Protein AF-C8XJT9-F1 (afdb_monomer)

Solvent-accessible surface area (backbone atoms only — not comparable to full-atom values): 4769 Å² total; per-residue (Å²): 131,92,84,82,89,77,93,71,62,67,68,59,55,51,53,49,27,70,75,69,71,44,94,40,73,67,57,45,50,52,53,50,50,54,50,51,52,51,62,58,49,48,54,58,52,52,54,58,56,71,65,48,87,57,50,86,68,55,80,75,51,88,81,85,81,77,83,82,81,79,79,132

Radius of gyration: 21.24 Å; Cα contacts (8 Å, |Δi|>4): 12; chains: 1; bounding box: 44×48×41 Å

Foldseek 3Di:
DDDDDDDDDPVVLVVLCVVPVDPDSVVSVVVVVVVVVVVVVVVVVVVVVVPPPCVVVPVPDDDDDDDDPDDD

Mean predicted aligned error: 11.57 Å

Structure (mmCIF, N/CA/C/O backbone):
data_AF-C8XJT9-F1
#
_entry.id   AF-C8XJT9-F1
#
loop_
_atom_site.group_PDB
_atom_site.id
_atom_site.type_symbol
_atom_site.label_atom_id
_atom_site.label_alt_id
_atom_site.label_comp_id
_atom_site.label_asym_id
_atom_site.label_entity_id
_atom_site.label_seq_id
_atom_site.pdbx_PDB_ins_code
_atom_site.Cartn_x
_atom_site.Cartn_y
_atom_site.Cartn_z
_atom_site.occupancy
_atom_site.B_iso_or_equiv
_atom_site.auth_seq_id
_atom_site.auth_comp_id
_atom_site.auth_asym_id
_atom_site.auth_atom_id
_atom_site.pdbx_PDB_model_num
ATOM 1 N N . MET A 1 1 ? 23.995 3.015 3.893 1.00 66.06 1 MET A N 1
ATOM 2 C CA . MET A 1 1 ? 22.877 2.046 3.975 1.00 66.06 1 MET A CA 1
ATOM 3 C C . MET A 1 1 ? 23.358 0.721 3.420 1.00 66.06 1 MET A C 1
ATOM 5 O O . MET A 1 1 ? 23.981 0.739 2.365 1.00 66.06 1 MET A O 1
ATOM 9 N N . ALA A 1 2 ? 23.098 -0.388 4.115 1.00 83.44 2 ALA A N 1
ATOM 10 C CA . ALA A 1 2 ? 23.353 -1.720 3.573 1.00 83.44 2 ALA A C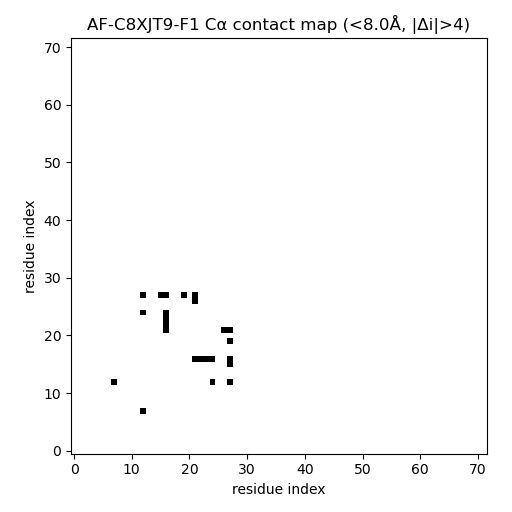A 1
ATOM 11 C C . ALA A 1 2 ? 22.430 -1.973 2.369 1.00 83.44 2 ALA A C 1
ATOM 13 O O . ALA A 1 2 ? 21.262 -1.579 2.392 1.00 83.44 2 ALA A O 1
ATOM 14 N N . VAL A 1 3 ? 22.968 -2.576 1.312 1.00 84.12 3 VAL A N 1
ATOM 15 C CA . VAL A 1 3 ? 22.210 -2.970 0.121 1.00 84.12 3 VAL A CA 1
ATOM 16 C C . VAL A 1 3 ? 22.012 -4.475 0.189 1.00 84.12 3 VAL A C 1
ATOM 18 O O . VAL A 1 3 ? 22.983 -5.221 0.283 1.00 84.12 3 VAL A O 1
ATOM 21 N N . THR A 1 4 ? 20.758 -4.909 0.152 1.00 89.81 4 THR A N 1
ATOM 22 C CA . THR A 1 4 ? 20.387 -6.325 0.123 1.00 89.81 4 THR A CA 1
ATOM 23 C C . THR A 1 4 ? 19.910 -6.671 -1.282 1.00 89.81 4 THR A C 1
ATOM 25 O O . THR A 1 4 ? 19.089 -5.946 -1.844 1.00 89.81 4 THR A O 1
ATOM 28 N N . SER A 1 5 ? 20.431 -7.760 -1.852 1.00 89.81 5 SER A N 1
ATOM 29 C CA . SER A 1 5 ? 19.939 -8.300 -3.123 1.00 89.81 5 SER A CA 1
ATOM 30 C C . SER A 1 5 ? 18.722 -9.180 -2.863 1.00 89.81 5 SER A C 1
ATOM 32 O O . SER A 1 5 ? 18.751 -10.010 -1.955 1.00 89.81 5 SER A O 1
ATOM 34 N N . VAL A 1 6 ? 17.659 -8.984 -3.638 1.00 89.00 6 VAL A N 1
ATOM 35 C CA . VAL A 1 6 ? 16.404 -9.733 -3.522 1.00 89.00 6 VAL A CA 1
ATOM 36 C C . VAL A 1 6 ? 15.931 -10.068 -4.927 1.00 89.00 6 VAL A C 1
ATOM 38 O O . VAL A 1 6 ? 15.843 -9.172 -5.769 1.00 89.00 6 VAL A O 1
ATOM 41 N N . ASP A 1 7 ? 15.614 -11.337 -5.164 1.00 93.50 7 ASP A N 1
ATOM 42 C CA . ASP A 1 7 ? 15.022 -11.764 -6.425 1.00 93.50 7 ASP A CA 1
ATOM 43 C C . ASP A 1 7 ? 13.556 -11.341 -6.484 1.00 93.50 7 ASP A C 1
ATOM 45 O O . ASP A 1 7 ? 12.778 -11.541 -5.549 1.00 93.50 7 ASP A O 1
ATOM 49 N N . LEU A 1 8 ? 13.184 -10.724 -7.599 1.00 89.44 8 LEU A N 1
ATOM 50 C CA . LEU A 1 8 ? 11.842 -10.228 -7.856 1.00 89.44 8 LEU A CA 1
ATOM 51 C C . LEU A 1 8 ? 11.439 -10.623 -9.266 1.00 89.44 8 LEU A C 1
ATOM 53 O O . LEU A 1 8 ? 12.260 -10.581 -10.181 1.00 89.44 8 LEU A O 1
ATOM 57 N N . ASP A 1 9 ? 10.159 -10.933 -9.442 1.00 95.50 9 ASP A N 1
ATOM 58 C CA . ASP A 1 9 ? 9.582 -11.078 -10.772 1.00 95.50 9 ASP A CA 1
ATOM 59 C C . ASP A 1 9 ? 9.729 -9.744 -11.540 1.00 95.50 9 ASP A C 1
ATOM 61 O O . ASP A 1 9 ? 9.168 -8.721 -11.111 1.00 95.50 9 ASP A O 1
ATOM 65 N N . PRO A 1 10 ? 10.465 -9.722 -12.670 1.00 94.12 10 PRO A N 1
ATOM 66 C CA . PRO A 1 10 ? 10.659 -8.515 -13.465 1.00 94.12 10 PRO A CA 1
ATOM 67 C C . PRO A 1 10 ? 9.343 -7.910 -13.965 1.00 94.12 10 PRO A C 1
ATOM 69 O O . PRO A 1 10 ? 9.207 -6.689 -14.029 1.00 94.12 10 PRO A O 1
ATOM 72 N N . GLN A 1 11 ? 8.342 -8.734 -14.281 1.00 96.56 11 GLN A N 1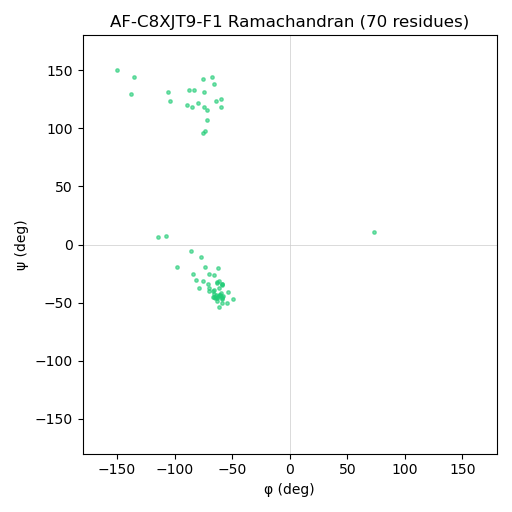
ATOM 73 C CA . GLN A 1 11 ? 7.053 -8.235 -14.761 1.00 96.56 11 GLN A CA 1
ATOM 74 C C . GLN A 1 11 ? 6.271 -7.540 -13.644 1.00 96.56 11 GLN A C 1
ATOM 76 O O . GLN A 1 11 ? 5.627 -6.511 -13.873 1.00 96.56 11 GLN A O 1
ATOM 81 N N . LEU A 1 12 ? 6.360 -8.065 -12.419 1.00 95.69 12 LEU A N 1
ATOM 82 C CA . LEU A 1 12 ? 5.712 -7.470 -11.254 1.00 95.69 12 LEU A CA 1
ATOM 83 C C . LEU A 1 12 ? 6.298 -6.093 -10.947 1.00 95.69 12 LEU A C 1
ATOM 85 O O . LEU A 1 12 ? 5.542 -5.146 -10.714 1.00 95.69 12 LEU A O 1
ATOM 89 N N . ILE A 1 13 ? 7.626 -5.962 -10.969 1.00 95.12 13 ILE A N 1
ATOM 90 C CA . ILE A 1 13 ? 8.272 -4.694 -10.620 1.00 95.12 13 ILE A CA 1
ATOM 91 C C . ILE A 1 13 ? 8.062 -3.621 -11.697 1.00 95.12 13 ILE A C 1
ATOM 93 O O . ILE A 1 13 ? 7.870 -2.453 -11.351 1.00 95.12 13 ILE A O 1
ATOM 97 N N . GLU A 1 14 ? 7.997 -4.006 -12.977 1.00 95.44 14 GLU A N 1
ATOM 98 C CA . GLU A 1 14 ? 7.621 -3.090 -14.063 1.00 95.44 14 GLU A CA 1
ATOM 99 C C . GLU A 1 14 ? 6.176 -2.612 -13.937 1.00 95.44 14 GLU A C 1
ATOM 101 O O . GLU A 1 14 ? 5.897 -1.411 -14.006 1.00 95.44 14 GLU A O 1
ATOM 106 N N . ARG A 1 15 ? 5.240 -3.529 -13.671 1.00 96.44 15 ARG A N 1
ATOM 107 C CA . ARG A 1 15 ? 3.840 -3.156 -13.445 1.00 96.44 15 ARG A CA 1
ATOM 108 C C . ARG A 1 15 ? 3.703 -2.222 -12.245 1.00 96.44 15 ARG A C 1
ATOM 110 O O . ARG A 1 15 ? 2.965 -1.241 -12.308 1.00 96.44 15 ARG A O 1
ATOM 117 N N . ALA A 1 16 ? 4.408 -2.518 -11.157 1.00 95.81 16 ALA A N 1
ATOM 118 C CA . ALA A 1 16 ? 4.382 -1.698 -9.956 1.00 95.81 16 ALA A CA 1
ATOM 119 C C . ALA A 1 16 ? 4.948 -0.295 -10.221 1.00 95.81 16 ALA A C 1
ATOM 121 O O . ALA A 1 16 ? 4.308 0.680 -9.837 1.00 95.81 16 ALA A O 1
ATOM 122 N N . ARG A 1 17 ? 6.064 -0.179 -10.953 1.00 95.25 17 ARG A N 1
ATOM 123 C CA . ARG A 1 17 ? 6.597 1.106 -11.437 1.00 95.25 17 ARG A CA 1
ATOM 124 C C . ARG A 1 17 ? 5.571 1.911 -12.224 1.00 95.25 17 ARG A C 1
ATOM 126 O O . ARG A 1 17 ? 5.384 3.089 -11.939 1.00 95.25 17 ARG A O 1
ATOM 133 N N . ALA A 1 18 ? 4.921 1.284 -13.204 1.00 96.38 18 ALA A N 1
ATOM 134 C CA . ALA A 1 18 ? 3.944 1.958 -14.053 1.00 96.38 18 ALA A CA 1
ATOM 135 C C . ALA A 1 18 ? 2.756 2.494 -13.237 1.00 96.38 18 ALA A C 1
ATO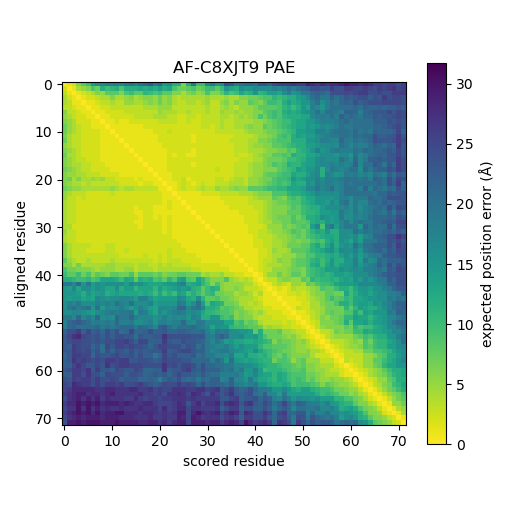M 137 O O . ALA A 1 18 ? 2.269 3.590 -13.498 1.00 96.38 18 ALA A O 1
ATOM 138 N N . LEU A 1 19 ? 2.321 1.745 -12.219 1.00 96.38 19 LEU A N 1
ATOM 139 C CA . LEU A 1 19 ? 1.218 2.138 -11.339 1.00 96.38 19 LEU A CA 1
ATOM 140 C C . LEU A 1 19 ? 1.599 3.220 -10.322 1.00 96.38 19 LEU A C 1
ATOM 142 O O . LEU A 1 19 ? 0.735 3.992 -9.910 1.00 96.38 19 LEU A O 1
AT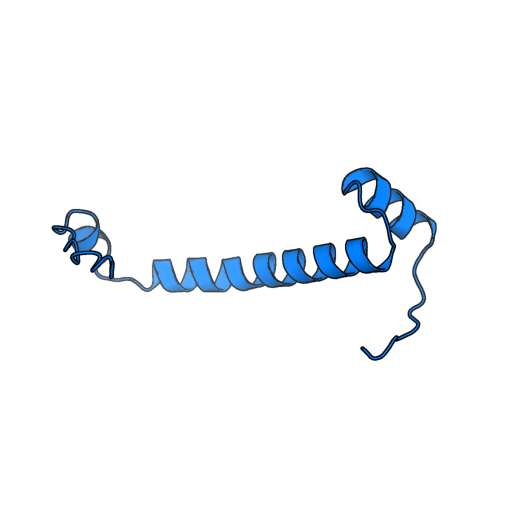OM 146 N N . THR A 1 20 ? 2.853 3.261 -9.867 1.00 94.38 20 THR A N 1
ATOM 147 C CA . THR A 1 20 ? 3.295 4.215 -8.838 1.00 94.38 20 THR A CA 1
ATOM 148 C C . THR A 1 20 ? 3.986 5.454 -9.405 1.00 94.38 20 THR A C 1
ATOM 150 O O . THR A 1 20 ? 4.080 6.452 -8.697 1.00 94.38 20 THR A O 1
ATOM 153 N N . GLY A 1 21 ? 4.473 5.410 -10.649 1.00 96.00 21 GLY A N 1
ATOM 154 C CA . GLY A 1 21 ? 5.288 6.469 -11.257 1.00 96.00 21 GLY A CA 1
ATOM 155 C C . GLY A 1 21 ? 6.719 6.543 -10.708 1.00 96.00 21 GLY A C 1
ATOM 156 O O . GLY A 1 21 ? 7.438 7.510 -10.962 1.00 96.00 21 GLY A O 1
ATOM 157 N N . GLU A 1 22 ? 7.141 5.542 -9.934 1.00 95.75 22 GLU A N 1
ATOM 158 C CA . GLU A 1 22 ? 8.425 5.556 -9.241 1.00 95.75 22 GLU A CA 1
ATOM 159 C C . GLU A 1 22 ? 9.606 5.289 -10.175 1.00 95.75 22 GLU A C 1
ATOM 161 O O . GLU A 1 22 ? 9.573 4.431 -11.057 1.00 95.75 22 GLU A O 1
ATOM 166 N N . ARG A 1 23 ? 10.717 5.986 -9.921 1.00 90.62 23 ARG A N 1
ATOM 167 C CA . ARG A 1 23 ? 11.902 5.964 -10.798 1.00 90.62 23 ARG A CA 1
ATOM 168 C C . ARG A 1 23 ? 12.868 4.809 -10.520 1.00 90.62 23 ARG A C 1
ATOM 170 O O . ARG A 1 23 ? 13.859 4.665 -11.227 1.00 90.62 23 ARG A O 1
ATOM 177 N N . SER A 1 24 ? 12.639 4.006 -9.476 1.00 93.00 24 SER A N 1
ATOM 178 C CA . SER A 1 24 ? 13.546 2.910 -9.099 1.00 93.00 24 SER A CA 1
ATOM 179 C C . SER A 1 24 ? 12.829 1.732 -8.438 1.00 93.00 24 SER A C 1
ATOM 181 O O . SER A 1 24 ? 11.855 1.933 -7.714 1.00 93.00 24 SER A O 1
ATOM 183 N N . ASN A 1 25 ? 13.364 0.511 -8.616 1.00 92.31 25 ASN A N 1
ATOM 184 C CA . ASN A 1 25 ? 12.916 -0.697 -7.893 1.00 92.31 25 ASN A CA 1
ATOM 185 C C . ASN A 1 25 ? 12.846 -0.433 -6.382 1.00 92.31 25 ASN A C 1
ATOM 187 O O . ASN A 1 25 ? 11.857 -0.746 -5.730 1.00 92.31 25 ASN A O 1
ATOM 191 N N . ARG A 1 26 ? 13.895 0.189 -5.829 1.00 92.88 26 ARG A N 1
ATOM 192 C CA . ARG A 1 26 ? 13.997 0.468 -4.394 1.00 92.88 26 ARG A CA 1
ATOM 193 C C . ARG A 1 26 ? 12.870 1.373 -3.898 1.00 92.88 26 ARG A C 1
ATOM 195 O O . ARG A 1 26 ? 12.318 1.102 -2.840 1.00 92.88 26 ARG A O 1
ATOM 202 N N . ALA A 1 27 ? 12.536 2.426 -4.644 1.00 94.12 27 ALA A N 1
ATOM 203 C CA . ALA A 1 27 ? 11.463 3.346 -4.267 1.00 94.12 27 ALA A CA 1
ATOM 204 C C . ALA A 1 27 ? 10.087 2.666 -4.317 1.00 94.12 27 ALA A C 1
ATOM 206 O O . ALA A 1 27 ? 9.293 2.826 -3.395 1.00 94.12 27 ALA A O 1
ATOM 207 N N . VAL A 1 28 ? 9.843 1.828 -5.332 1.00 95.75 28 VAL A N 1
ATOM 208 C CA . VAL A 1 28 ? 8.624 1.005 -5.414 1.00 95.75 28 VAL A CA 1
ATOM 209 C C . VAL A 1 28 ? 8.494 0.087 -4.196 1.00 95.75 28 VAL A C 1
ATOM 211 O O . VAL A 1 28 ? 7.423 0.015 -3.594 1.00 95.75 28 VAL A O 1
ATOM 214 N N . ILE A 1 29 ? 9.578 -0.595 -3.817 1.00 94.19 29 ILE A N 1
ATOM 215 C CA . ILE A 1 29 ? 9.588 -1.529 -2.682 1.00 94.19 29 ILE A CA 1
ATOM 216 C C . ILE A 1 29 ? 9.383 -0.782 -1.360 1.00 94.19 29 ILE A C 1
ATOM 218 O O . ILE A 1 29 ? 8.554 -1.202 -0.556 1.00 94.19 29 ILE A O 1
ATOM 222 N N . ASP A 1 30 ? 10.075 0.340 -1.143 1.00 94.12 30 ASP A N 1
ATOM 223 C CA . ASP A 1 30 ? 9.897 1.166 0.060 1.00 94.12 30 ASP A CA 1
ATOM 224 C C . ASP A 1 30 ? 8.445 1.648 0.190 1.00 94.12 30 ASP A C 1
ATOM 226 O O . ASP A 1 30 ? 7.816 1.498 1.240 1.00 94.12 30 ASP A O 1
ATOM 230 N N . LEU A 1 31 ? 7.864 2.140 -0.908 1.00 95.38 31 LEU A N 1
ATOM 231 C CA . LEU A 1 31 ? 6.471 2.569 -0.946 1.00 95.38 31 LEU A CA 1
ATOM 232 C C . LEU A 1 31 ? 5.503 1.417 -0.643 1.00 95.38 31 LEU A C 1
ATOM 234 O O . LEU A 1 31 ? 4.553 1.595 0.126 1.00 95.38 31 LEU A O 1
ATOM 238 N N . ALA A 1 32 ? 5.734 0.238 -1.222 1.00 95.00 32 ALA A N 1
ATOM 239 C CA . ALA A 1 32 ? 4.914 -0.945 -0.981 1.00 95.00 32 ALA A CA 1
ATOM 240 C C . ALA A 1 32 ? 4.969 -1.382 0.491 1.00 95.00 32 ALA A C 1
ATOM 242 O O . ALA A 1 32 ? 3.922 -1.623 1.095 1.00 95.00 32 ALA A O 1
ATOM 243 N N . LEU A 1 33 ? 6.163 -1.415 1.090 1.00 95.12 33 LEU A N 1
ATOM 244 C CA . LEU A 1 33 ? 6.353 -1.778 2.496 1.00 95.12 33 LEU A CA 1
ATOM 245 C C . LEU A 1 33 ? 5.666 -0.784 3.435 1.00 95.12 33 LEU A C 1
ATOM 247 O O . LEU A 1 33 ? 4.917 -1.201 4.319 1.00 95.12 33 LEU A O 1
ATOM 251 N N . ARG A 1 34 ? 5.831 0.525 3.207 1.00 95.06 34 ARG A N 1
ATOM 252 C CA . ARG A 1 34 ? 5.133 1.560 3.992 1.00 95.06 34 ARG A CA 1
ATOM 253 C C . ARG A 1 34 ? 3.618 1.402 3.919 1.00 95.06 34 ARG A C 1
ATOM 255 O O . ARG A 1 34 ? 2.941 1.467 4.944 1.00 95.06 34 ARG A O 1
ATOM 262 N N . ARG A 1 35 ? 3.079 1.159 2.720 1.00 94.12 35 ARG A N 1
ATOM 263 C CA . ARG A 1 35 ? 1.636 0.951 2.516 1.00 94.12 35 ARG A CA 1
ATOM 264 C C . ARG A 1 35 ? 1.138 -0.327 3.184 1.00 94.12 35 ARG A C 1
ATOM 266 O O . ARG A 1 35 ? 0.058 -0.304 3.767 1.00 94.12 35 ARG A O 1
ATOM 273 N N . LEU A 1 36 ? 1.909 -1.413 3.145 1.00 93.69 36 LEU A N 1
ATOM 274 C CA . LEU A 1 36 ? 1.569 -2.660 3.828 1.00 93.69 36 LEU A CA 1
ATOM 275 C C . LEU A 1 36 ? 1.512 -2.462 5.346 1.00 93.69 36 LEU A C 1
ATOM 277 O O . LEU A 1 36 ? 0.522 -2.842 5.967 1.00 93.69 36 LEU A O 1
ATOM 281 N N . ILE A 1 37 ? 2.532 -1.827 5.929 1.00 9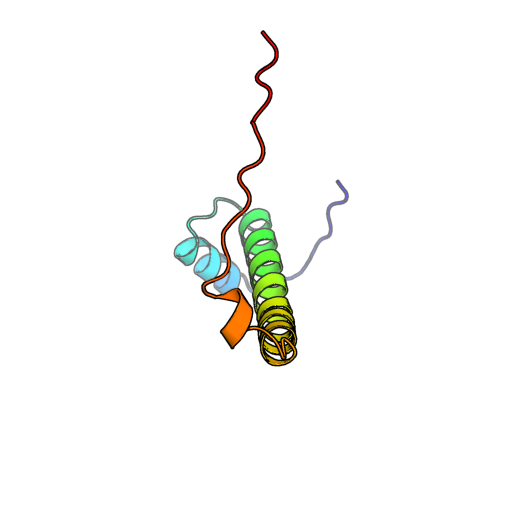1.81 37 ILE A N 1
ATOM 282 C CA . ILE A 1 37 ? 2.581 -1.530 7.367 1.00 91.81 37 ILE A CA 1
ATOM 283 C C . ILE A 1 37 ? 1.378 -0.673 7.766 1.00 91.81 37 ILE A C 1
ATOM 285 O O . ILE A 1 37 ? 0.630 -1.056 8.664 1.00 91.81 37 ILE A O 1
ATOM 289 N N . ALA A 1 38 ? 1.127 0.422 7.044 1.00 90.38 38 ALA A N 1
ATOM 290 C CA . ALA A 1 38 ? -0.019 1.289 7.301 1.00 90.38 38 ALA A CA 1
ATOM 291 C C . ALA A 1 38 ? -1.353 0.535 7.172 1.00 90.38 38 ALA A C 1
ATOM 293 O O . ALA A 1 38 ? -2.246 0.687 8.004 1.00 90.38 38 ALA A O 1
ATOM 294 N N . SER A 1 39 ? -1.489 -0.327 6.160 1.00 87.38 39 SER A N 1
ATOM 295 C CA . SER A 1 39 ? -2.685 -1.151 5.974 1.00 87.38 39 SER A CA 1
ATOM 296 C C . SER A 1 39 ? -2.906 -2.134 7.122 1.00 87.38 39 SER A C 1
ATOM 298 O O . SER A 1 39 ? -4.058 -2.434 7.425 1.00 87.38 39 SER A O 1
ATOM 300 N N . LYS A 1 40 ? -1.841 -2.653 7.742 1.00 85.69 40 LYS A N 1
ATOM 301 C CA . LYS A 1 40 ? -1.939 -3.555 8.898 1.00 85.69 40 LYS A CA 1
ATOM 302 C C . LYS A 1 40 ? -2.207 -2.797 10.196 1.00 85.69 40 LYS A C 1
ATOM 304 O O . LYS A 1 40 ? -3.014 -3.249 10.998 1.00 85.69 40 LYS A O 1
ATOM 309 N N . GLN A 1 41 ? -1.610 -1.621 10.366 1.00 84.88 41 GLN A N 1
ATOM 310 C CA . GLN A 1 41 ? -1.844 -0.755 11.525 1.00 84.88 41 GLN A CA 1
ATOM 311 C C . GLN A 1 41 ? -3.244 -0.128 11.531 1.00 84.88 41 GLN A C 1
ATOM 313 O O . GLN A 1 41 ? -3.772 0.163 12.599 1.00 84.88 41 GLN A O 1
ATOM 318 N N . ARG A 1 42 ? -3.886 0.033 10.365 1.00 78.69 42 ARG A N 1
ATOM 319 C CA . ARG A 1 42 ? -5.262 0.547 10.276 1.00 78.69 42 ARG A CA 1
ATOM 320 C C . ARG A 1 42 ? -6.273 -0.316 11.042 1.00 78.69 42 ARG A C 1
ATOM 322 O O . ARG A 1 42 ? -7.203 0.249 11.598 1.00 78.69 42 ARG A O 1
ATOM 329 N N . GLY A 1 43 ? -6.093 -1.639 11.088 1.00 75.69 43 GLY A N 1
ATOM 330 C CA . GLY A 1 43 ? -6.95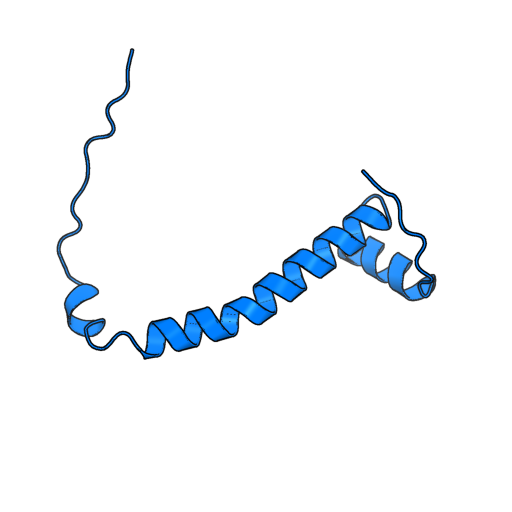1 -2.525 11.887 1.00 75.69 43 GLY A CA 1
ATOM 331 C C . GLY A 1 43 ? -6.863 -2.187 13.374 1.00 75.69 43 GLY A C 1
ATOM 332 O O . GLY A 1 43 ? -7.859 -1.807 13.969 1.00 75.69 43 GLY A O 1
ATOM 333 N N . ALA A 1 44 ? -5.643 -2.158 13.913 1.00 77.00 44 ALA A N 1
ATOM 334 C CA . ALA A 1 44 ? -5.393 -1.783 15.305 1.00 77.00 44 ALA A CA 1
ATOM 335 C C . ALA A 1 44 ? -5.892 -0.366 15.653 1.00 77.00 44 ALA A 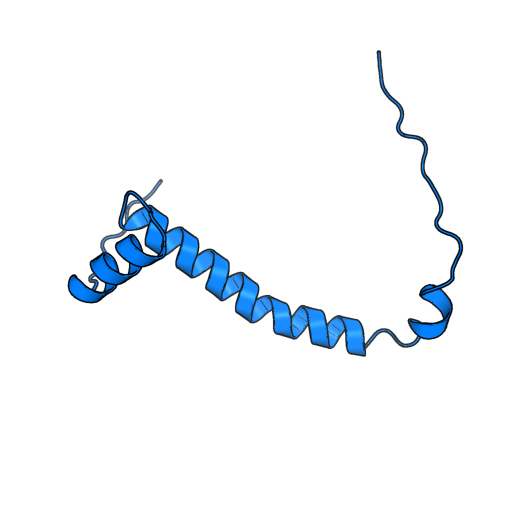C 1
ATOM 337 O O . ALA A 1 44 ? -6.351 -0.122 16.762 1.00 77.00 44 ALA A O 1
ATOM 338 N N . MET A 1 45 ? -5.829 0.573 14.703 1.00 76.62 45 MET A N 1
ATOM 339 C CA . MET A 1 45 ? -6.403 1.911 14.874 1.00 76.62 45 MET A CA 1
ATOM 340 C C . MET A 1 45 ? -7.934 1.869 14.996 1.00 76.62 45 MET A C 1
ATOM 342 O O . MET A 1 45 ? -8.492 2.575 15.828 1.00 76.62 45 MET A O 1
ATOM 346 N N . ILE A 1 46 ? -8.612 1.064 14.171 1.00 77.38 46 ILE A N 1
ATOM 347 C CA . ILE A 1 46 ? -10.071 0.893 14.236 1.00 77.38 46 ILE A CA 1
ATOM 348 C C . ILE A 1 46 ? -10.464 0.213 15.550 1.00 77.38 46 ILE A C 1
ATOM 350 O O . ILE A 1 46 ? -11.377 0.693 16.217 1.00 77.38 46 ILE A O 1
ATOM 354 N N . ASP A 1 47 ? -9.749 -0.841 15.943 1.00 81.94 47 ASP A N 1
ATOM 355 C CA . ASP A 1 47 ? -9.992 -1.558 17.198 1.00 81.94 47 ASP A CA 1
ATOM 356 C C . ASP A 1 47 ? -9.850 -0.611 18.402 1.00 81.94 47 ASP A C 1
ATOM 358 O O . ASP A 1 47 ? -10.748 -0.532 19.235 1.00 81.94 47 ASP A O 1
ATOM 362 N N . GLY A 1 48 ? -8.799 0.218 18.429 1.00 78.69 48 GLY A N 1
ATOM 363 C CA . GLY A 1 48 ? -8.613 1.221 19.480 1.00 78.69 48 GLY A CA 1
ATOM 364 C C . GLY A 1 48 ? -9.710 2.292 19.529 1.00 78.69 48 GLY A C 1
ATOM 365 O O . GLY A 1 48 ? -10.052 2.754 20.611 1.00 78.69 48 GLY A O 1
ATOM 366 N N . ILE A 1 49 ? -10.303 2.676 18.390 1.00 74.56 49 ILE A N 1
ATOM 367 C CA . ILE A 1 49 ? -11.459 3.593 18.370 1.00 74.56 49 ILE A CA 1
ATOM 368 C C . ILE A 1 49 ? -12.709 2.909 18.936 1.00 74.56 49 ILE A C 1
ATOM 370 O O . ILE A 1 49 ? -13.470 3.548 19.657 1.00 74.56 49 ILE A O 1
ATOM 374 N N . LEU A 1 50 ? -12.931 1.628 18.627 1.00 76.56 50 LEU A N 1
ATOM 375 C CA . LEU A 1 50 ? -14.070 0.866 19.155 1.00 76.56 50 LEU A CA 1
ATOM 376 C C . LEU A 1 50 ? -13.991 0.667 20.676 1.00 76.56 50 LEU A C 1
ATOM 378 O O . LEU A 1 50 ? -15.026 0.536 21.325 1.00 76.56 50 LEU A O 1
ATOM 382 N N . GLU A 1 51 ? -12.786 0.681 21.245 1.00 81.12 51 GLU A N 1
ATOM 383 C CA . GLU A 1 51 ? -12.554 0.628 22.692 1.00 81.12 51 GLU A CA 1
ATOM 384 C C . GLU A 1 51 ? -12.802 1.971 23.410 1.00 81.12 51 GLU A C 1
ATOM 386 O O . GLU A 1 51 ? -12.861 2.004 24.641 1.00 81.12 51 GLU A O 1
ATOM 391 N N . LEU A 1 52 ? -12.988 3.084 22.685 1.00 77.69 52 LEU A N 1
ATOM 392 C CA . LEU A 1 52 ? -13.300 4.381 23.293 1.00 77.69 52 LEU A CA 1
ATOM 393 C C . LEU A 1 52 ? -14.750 4.400 23.799 1.00 77.69 52 LEU A C 1
ATOM 395 O O . LEU A 1 52 ? -15.690 4.675 23.055 1.00 77.69 52 LEU A O 1
ATOM 399 N N . THR A 1 53 ? -14.934 4.152 25.096 1.00 77.12 53 THR A N 1
ATOM 400 C CA . THR A 1 53 ? -16.262 4.099 25.734 1.00 77.12 53 THR A CA 1
ATOM 401 C C . THR A 1 53 ? -16.926 5.465 25.913 1.00 77.12 53 THR A C 1
ATOM 403 O O . THR A 1 53 ? -18.138 5.523 26.096 1.00 77.12 53 THR A O 1
ATOM 406 N N . ASP A 1 54 ? -16.152 6.553 25.863 1.00 77.06 54 ASP A N 1
ATOM 407 C CA . ASP A 1 54 ? -16.626 7.920 26.136 1.00 77.06 54 ASP A CA 1
ATOM 408 C C . ASP A 1 54 ? -16.739 8.796 24.874 1.00 77.06 54 ASP A C 1
ATOM 410 O O . ASP A 1 54 ? -17.016 9.993 24.931 1.00 77.06 54 ASP A O 1
ATOM 414 N N . LEU A 1 55 ? -16.555 8.190 23.697 1.00 70.62 55 LEU A N 1
ATOM 415 C CA . LEU A 1 55 ? -16.552 8.891 22.412 1.00 70.62 55 LEU A CA 1
ATOM 416 C C . LEU A 1 55 ? -17.812 9.753 22.167 1.00 70.62 55 LEU A C 1
ATOM 418 O O . LEU A 1 55 ? -17.662 10.874 21.680 1.00 70.62 55 LEU A O 1
ATOM 422 N N . PRO A 1 56 ? -19.043 9.312 22.512 1.00 76.19 56 PRO A N 1
ATOM 423 C CA . PRO A 1 56 ? -20.235 10.143 22.340 1.00 76.19 56 PRO A CA 1
ATOM 424 C C . PRO A 1 56 ? -20.210 11.444 23.154 1.00 76.19 56 PRO A C 1
ATOM 426 O O . PRO A 1 56 ? -20.766 12.442 22.699 1.00 76.19 56 PRO A O 1
ATOM 429 N N . ASN A 1 57 ? -19.566 11.444 24.325 1.00 77.88 57 ASN A N 1
ATOM 430 C CA . ASN A 1 57 ? -19.473 12.620 25.192 1.00 77.88 57 ASN A CA 1
ATOM 431 C C . ASN A 1 57 ? -18.354 13.575 24.737 1.00 77.88 57 ASN A C 1
ATOM 433 O O . ASN A 1 57 ? -18.492 14.791 24.861 1.00 77.88 57 ASN A O 1
ATOM 437 N N . GLU A 1 58 ? -17.287 13.041 24.141 1.00 76.88 58 GLU A N 1
ATOM 438 C CA . GLU A 1 58 ? -16.108 13.804 23.704 1.00 76.88 58 GLU A CA 1
ATOM 439 C C . GLU A 1 58 ? -16.262 14.465 22.320 1.00 76.88 58 GLU A C 1
ATOM 441 O O . GLU A 1 58 ? -15.645 15.494 22.048 1.00 76.88 58 GLU A O 1
ATOM 446 N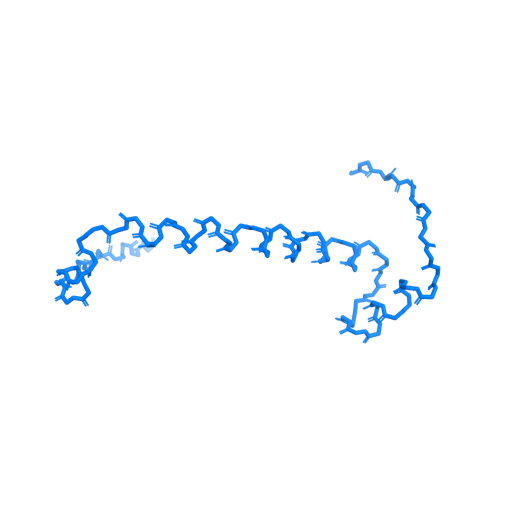 N . LEU A 1 59 ? -17.122 13.943 21.433 1.00 77.31 59 LEU A N 1
ATOM 447 C CA . LEU A 1 59 ? -17.311 14.488 20.072 1.00 77.31 59 LEU A CA 1
ATOM 448 C C . LEU A 1 59 ? -17.838 15.938 20.036 1.00 77.31 59 LEU A C 1
ATOM 450 O O . LEU A 1 59 ? -17.694 16.613 19.017 1.00 77.31 59 LEU A O 1
ATOM 454 N N . GLY A 1 60 ? -18.447 16.410 21.129 1.00 75.38 60 GLY A N 1
ATOM 455 C CA . GLY A 1 60 ? -18.929 17.785 21.300 1.00 75.38 60 GLY A CA 1
ATOM 456 C C . GLY A 1 60 ? -18.197 18.576 22.386 1.00 75.38 60 GLY A C 1
ATOM 457 O O . GLY A 1 60 ? -18.625 19.686 22.713 1.00 75.38 60 GLY A O 1
ATOM 458 N N . ALA A 1 61 ? -17.137 18.016 22.973 1.00 83.19 61 ALA A N 1
ATOM 459 C CA . ALA A 1 61 ? -16.417 18.663 24.057 1.00 83.19 61 ALA A CA 1
ATOM 460 C C . ALA A 1 61 ? -15.690 19.934 23.561 1.00 83.19 61 ALA A C 1
ATOM 462 O O . ALA A 1 61 ? -15.193 19.974 22.429 1.00 83.19 61 ALA A O 1
ATOM 463 N N . PRO A 1 62 ? -15.610 20.999 24.381 1.00 83.44 62 PRO A N 1
ATOM 464 C CA . PRO A 1 62 ? -14.874 22.206 24.023 1.00 83.44 62 PRO A CA 1
ATOM 465 C C . PRO A 1 62 ? -13.397 21.893 23.757 1.00 83.44 62 PRO A C 1
ATOM 467 O O . PRO A 1 62 ? -12.701 21.357 24.618 1.00 83.44 62 PRO A O 1
ATOM 470 N N . VAL A 1 63 ? -12.890 22.276 22.584 1.00 80.31 63 VAL A N 1
ATOM 471 C CA . VAL A 1 63 ? -11.476 22.083 22.241 1.00 80.31 63 VAL A CA 1
ATOM 472 C C . VAL A 1 63 ? -10.635 23.177 22.899 1.00 80.31 63 VAL A C 1
ATOM 474 O O . VAL A 1 63 ? -10.839 24.367 22.654 1.00 80.31 63 VAL A O 1
ATOM 477 N N . ALA A 1 64 ? -9.660 22.783 23.719 1.00 80.50 64 ALA A N 1
ATOM 478 C CA . ALA A 1 64 ? -8.688 23.713 24.282 1.00 80.50 64 ALA A CA 1
ATOM 479 C C . ALA A 1 64 ? -7.676 24.134 23.205 1.00 80.50 64 ALA A C 1
ATOM 481 O O . ALA A 1 64 ? -6.937 23.307 22.672 1.00 80.50 64 ALA A O 1
ATOM 482 N N . SER A 1 65 ? -7.621 25.429 22.893 1.00 78.69 65 SER A N 1
ATOM 483 C CA . SER A 1 65 ? -6.605 25.982 21.995 1.00 78.69 65 SER A CA 1
ATOM 484 C C . SER A 1 65 ? -5.385 26.399 22.815 1.00 78.69 65 SER A C 1
ATOM 486 O O . SER A 1 65 ? -5.503 27.232 23.716 1.00 78.69 65 SER A O 1
ATOM 488 N N . TYR A 1 66 ? -4.218 25.816 22.536 1.00 76.00 66 TYR A N 1
ATOM 489 C CA . TYR A 1 66 ? -2.970 26.233 23.175 1.00 76.00 66 TYR A CA 1
ATOM 490 C C . TYR A 1 66 ? -2.336 27.379 22.372 1.00 76.00 66 TYR A C 1
ATOM 492 O O . TYR A 1 66 ? -2.242 27.271 21.145 1.00 76.00 66 TYR A O 1
ATOM 500 N N . PRO A 1 67 ? -1.888 28.473 23.014 1.00 79.00 67 PRO A N 1
ATOM 501 C CA . PRO A 1 67 ? -1.241 29.563 22.299 1.00 79.00 67 PRO A CA 1
ATOM 502 C C . PRO A 1 67 ? 0.068 29.079 21.661 1.00 79.00 67 PRO A C 1
ATOM 504 O O . PRO A 1 67 ? 0.965 28.581 22.340 1.00 79.00 67 PRO A O 1
ATOM 507 N N . ILE A 1 68 ? 0.191 29.246 20.342 1.00 78.19 68 ILE A N 1
ATOM 508 C CA . ILE A 1 68 ? 1.460 29.049 19.637 1.00 78.19 68 ILE A CA 1
ATOM 509 C C . ILE A 1 68 ? 2.366 30.221 20.019 1.00 78.19 68 ILE A C 1
ATOM 511 O O . ILE A 1 68 ? 2.1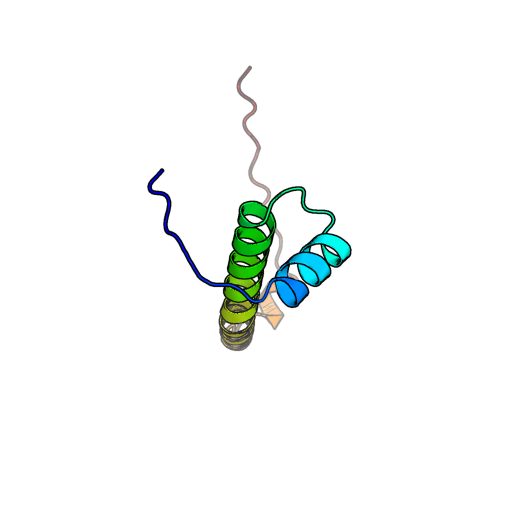50 31.349 19.580 1.00 78.19 68 ILE A O 1
ATOM 515 N N . ILE A 1 69 ? 3.375 29.964 20.853 1.00 77.75 69 ILE A N 1
ATOM 516 C CA . ILE A 1 69 ? 4.413 30.950 21.164 1.00 77.75 69 ILE A CA 1
ATOM 517 C C . ILE A 1 69 ? 5.341 31.025 19.949 1.00 77.75 69 ILE A C 1
ATOM 519 O O . ILE A 1 69 ? 6.242 30.200 19.793 1.00 77.75 69 ILE A O 1
ATOM 523 N N . VAL A 1 70 ? 5.104 32.000 19.073 1.00 75.94 70 VAL A N 1
ATOM 524 C CA . VAL A 1 70 ? 6.080 32.386 18.050 1.00 75.94 70 VAL A CA 1
ATOM 525 C C . VAL A 1 70 ? 7.211 33.104 18.783 1.00 75.94 70 VAL A C 1
ATOM 527 O O . VAL A 1 70 ? 6.979 34.115 19.441 1.00 75.94 70 VAL A O 1
ATOM 530 N N . ARG A 1 71 ? 8.416 32.528 18.759 1.00 68.62 71 ARG A N 1
ATOM 531 C CA . ARG A 1 71 ? 9.627 33.221 19.211 1.00 68.62 71 ARG A CA 1
ATOM 532 C C . ARG A 1 71 ? 10.141 34.047 18.034 1.00 68.62 71 ARG A C 1
ATOM 534 O O . ARG A 1 71 ? 10.432 33.452 16.998 1.00 68.62 71 ARG A O 1
ATOM 541 N N . ASP A 1 72 ? 10.187 35.365 18.214 1.00 72.62 72 ASP A N 1
ATOM 542 C CA . ASP A 1 72 ? 10.834 36.320 17.302 1.00 72.62 72 ASP A CA 1
ATOM 543 C C . ASP A 1 72 ? 12.352 36.088 17.207 1.00 72.62 72 ASP A C 1
ATOM 545 O O . ASP A 1 72 ? 12.961 35.681 18.231 1.00 72.62 72 ASP A O 1
#

Nearest PDB structures (foldseek):
  5zkt-assembly1_A  TM=7.065E-01  e=5.391E+00  Oryza sativa Japonica Group
  7vp2-assembly1_B  TM=6.894E-01  e=5.833E+00  Arabidopsis thaliana
  5xlw-assembly1_A  TM=3.653E-01  e=7.991E+00  Mycobacterium tuberculosis H37Rv

Organism: Nakamurella multipartita (strain ATCC 700099 / DSM 44233 / CIP 104796 / JCM 9543 / NBRC 105858 / Y-104) (NCBI:txid479431)

pLDDT: mean 85.81, std 8.65, range [66.06, 96.56]

InterPro domains:
  IPR019239 Bacterial antitoxin of type II TA system, VapB [PF09957] (4-43)

Secondary structure (DSSP, 8-state):
---------HHHHHHHHHHHT-SSHHHHHHHHHHHHHHHHHHHHHHHHHHT-TTHHHHTTSPPPPPP-----

Sequence (72 aa):
MAVTSVDLDPQLIERARALTGERSNRAVIDLALRRLIASKQRGAMIDGILELTDLPNELGAPVASYPIIVRD